Protein AF-A0A4Q5QN74-F1 (afdb_monomer)

pLDDT: mean 90.27, std 10.32, range [60.12, 97.88]

Radius of gyration: 19.97 Å; Cα contacts (8 Å, |Δi|>4): 156; chains: 1; bounding box: 52×26×48 Å

Solvent-accessible surface area (backbone atoms only — not comparable to full-atom values): 7678 Å² total; per-residue (Å²): 123,48,79,43,38,30,84,87,48,33,36,38,39,49,96,95,39,34,35,77,47,97,61,58,67,58,68,59,70,72,39,101,53,42,68,63,53,52,54,58,48,63,77,75,51,74,68,49,59,69,67,61,50,50,48,44,60,74,78,29,54,42,44,88,65,55,87,55,75,41,69,46,66,59,61,84,44,74,70,52,38,56,54,49,29,62,70,19,58,86,74,72,50,24,58,60,54,50,51,42,58,73,40,94,63,71,50,73,45,86,69,44,55,47,95,77,59,62,26,92,91,48,81,81,89,132

Foldseek 3Di:
DDWFDFPVAIWDADPNFIDGDPDDLCVQPPDPCNPVVVVVVPVVGDTDDPVVVCCRCVPTTDDSDDFDFDKDFAPPDPVRLVVVLVVCPVVVCSVVSVCQNPDPDTDMDGDDGRVQDGTVPGDDDD

Nearest PDB structures (foldseek):
  4fd5-assembly1_A  TM=2.869E-01  e=6.004E+00  Aedes aegypti

Secondary structure (DSSP, 8-state):
-EEEEETTEEEEEETTEEEEE-S-HHHHH--TTHHHHHHHHHTTSPPBPHHHHHHHHHHSB--S-SSPPEEE--S-SHHHHHHHHHHTTTTTTHHHHHHHHHSSSPP-EEEE-GGG---TTPPPP-

Mean predicted aligned error: 5.65 Å

Sequence (126 aa):
MHLYKTKKGNYLVHNNNGYRIEQEWDAIINQDNLYKYLSGITNKIDPISSERLKDVIVNHLQAPVGSQELWASGVTYLRSRDARMEESKASGASDCYQQVYEAARPELFFKSLPHRIAAHKETVNI

Structure (mmCIF, N/CA/C/O backbone):
data_AF-A0A4Q5QN74-F1
#
_entry.id   AF-A0A4Q5QN74-F1
#
loop_
_atom_site.group_PDB
_atom_site.id
_atom_site.type_symbol
_atom_site.label_atom_id
_atom_site.label_alt_id
_atom_site.label_comp_id
_atom_site.label_asym_id
_atom_site.label_entity_id
_atom_site.label_seq_id
_atom_site.pdbx_PDB_ins_code
_atom_site.Cartn_x
_atom_site.Cartn_y
_atom_site.Cartn_z
_atom_site.occupancy
_atom_site.B_iso_or_equiv
_atom_site.auth_seq_id
_atom_site.auth_comp_id
_atom_site.auth_asym_id
_atom_site.auth_atom_id
_atom_site.pdbx_PDB_model_num
ATOM 1 N N . MET A 1 1 ? -7.266 10.709 1.941 1.00 94.75 1 MET A N 1
ATOM 2 C CA . MET A 1 1 ? -7.702 9.490 2.656 1.00 94.75 1 MET A CA 1
ATOM 3 C C . MET A 1 1 ? -6.522 8.530 2.680 1.00 94.75 1 MET A C 1
ATOM 5 O O . MET A 1 1 ? -5.882 8.411 1.647 1.00 94.75 1 MET A O 1
ATOM 9 N N . HIS A 1 2 ? -6.200 7.917 3.822 1.00 96.75 2 HIS A N 1
ATOM 10 C CA . HIS A 1 2 ? -5.034 7.031 3.968 1.00 96.75 2 HIS A CA 1
ATOM 11 C C . HIS A 1 2 ? -5.445 5.724 4.643 1.00 96.75 2 HIS A C 1
ATOM 13 O O . HIS A 1 2 ? -6.024 5.766 5.725 1.00 96.75 2 HIS A O 1
ATOM 19 N N . LEU A 1 3 ? -5.157 4.586 4.014 1.00 97.44 3 LEU A N 1
ATOM 20 C CA . LEU A 1 3 ? -5.474 3.256 4.530 1.00 97.44 3 LEU A CA 1
ATOM 21 C C . LEU A 1 3 ? -4.185 2.565 4.991 1.00 97.44 3 LEU A C 1
ATOM 23 O O . LEU A 1 3 ? -3.204 2.514 4.254 1.00 97.44 3 LEU A O 1
ATOM 27 N N . TYR A 1 4 ? -4.204 2.025 6.204 1.00 97.88 4 TYR A N 1
ATOM 28 C CA . TYR A 1 4 ? -3.066 1.407 6.868 1.00 97.88 4 TYR A CA 1
ATOM 29 C C . TYR A 1 4 ? -3.387 -0.044 7.207 1.00 97.88 4 TYR A C 1
ATOM 31 O O . TYR A 1 4 ? -4.391 -0.332 7.866 1.00 97.88 4 TYR A O 1
ATOM 39 N N . LYS A 1 5 ? -2.495 -0.946 6.802 1.00 97.62 5 LYS A N 1
ATOM 40 C CA . LYS A 1 5 ? -2.475 -2.336 7.253 1.00 97.62 5 LYS A CA 1
ATOM 41 C C . LYS A 1 5 ? -1.600 -2.431 8.494 1.00 97.62 5 LYS A C 1
ATOM 43 O O . LYS A 1 5 ? -0.470 -1.943 8.485 1.00 97.62 5 LYS A O 1
ATOM 48 N N . THR A 1 6 ? -2.093 -3.051 9.559 1.00 96.88 6 THR A N 1
ATOM 49 C CA . THR A 1 6 ? -1.308 -3.243 10.785 1.00 96.88 6 THR A CA 1
ATOM 50 C C . THR A 1 6 ? -1.518 -4.640 11.357 1.00 96.88 6 THR A C 1
ATOM 52 O O . THR A 1 6 ? -2.552 -5.268 11.135 1.00 96.88 6 THR A O 1
ATOM 55 N N . LYS A 1 7 ? -0.594 -5.087 12.214 1.00 95.12 7 LYS A N 1
ATOM 56 C CA . LYS A 1 7 ? -0.729 -6.339 12.981 1.00 95.12 7 LYS A CA 1
ATOM 57 C C . LYS A 1 7 ? -1.932 -6.346 13.942 1.00 95.12 7 LYS A C 1
ATOM 59 O O . LYS A 1 7 ? -2.256 -7.392 14.495 1.00 95.12 7 LYS A O 1
ATOM 64 N N . LYS A 1 8 ? -2.571 -5.195 14.189 1.00 95.12 8 LYS A N 1
ATOM 65 C CA . LYS A 1 8 ? -3.733 -5.038 15.087 1.00 95.12 8 LYS A CA 1
ATOM 66 C C . LYS A 1 8 ? -5.046 -4.758 14.339 1.00 95.12 8 LYS A C 1
ATOM 68 O O . LYS A 1 8 ? -6.067 -4.483 14.972 1.00 95.12 8 LYS A O 1
ATOM 73 N N . GLY A 1 9 ? -5.034 -4.863 13.010 1.00 95.38 9 GLY A N 1
ATOM 74 C CA . GLY A 1 9 ? -6.183 -4.632 12.138 1.00 95.38 9 GLY A CA 1
ATOM 75 C C . GLY A 1 9 ? -5.939 -3.523 11.118 1.00 95.38 9 GLY A C 1
ATOM 76 O O . GLY A 1 9 ? -4.839 -2.972 11.017 1.00 95.38 9 GLY A O 1
ATOM 77 N N . ASN A 1 10 ? -6.984 -3.191 10.365 1.00 97.75 10 ASN A N 1
ATOM 78 C CA . ASN A 1 10 ? -6.922 -2.206 9.292 1.00 97.75 10 ASN A CA 1
ATOM 79 C C . ASN A 1 10 ? -7.484 -0.867 9.767 1.00 97.75 10 ASN A C 1
ATOM 81 O O . ASN A 1 10 ? -8.511 -0.820 10.450 1.00 97.75 10 ASN A O 1
ATOM 85 N N . TYR A 1 11 ? -6.801 0.219 9.416 1.00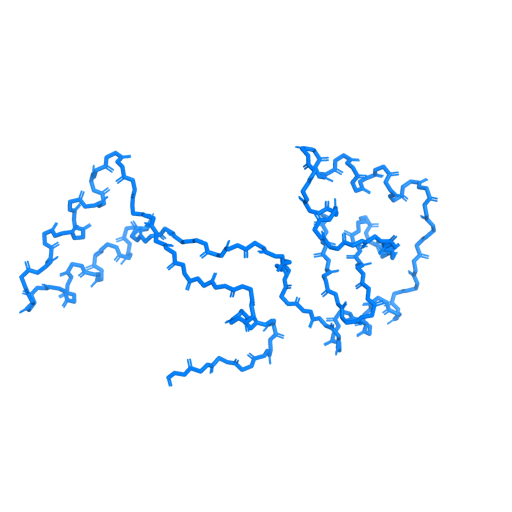 97.75 11 TYR A N 1
ATOM 86 C CA . TYR A 1 11 ? -7.135 1.559 9.889 1.00 97.75 11 TYR A CA 1
ATOM 87 C C . TYR A 1 11 ? -7.207 2.551 8.736 1.00 97.75 11 TYR A C 1
ATOM 89 O O . TYR A 1 11 ? -6.366 2.537 7.843 1.00 97.75 11 TYR A O 1
ATOM 97 N N . LEU A 1 12 ? -8.196 3.436 8.768 1.00 97.69 12 LEU A N 1
ATOM 98 C CA . LEU A 1 12 ? -8.415 4.467 7.762 1.00 97.69 12 LEU A CA 1
ATOM 99 C C . LEU A 1 12 ? -8.341 5.847 8.407 1.00 97.69 12 LEU A C 1
ATOM 101 O O . LEU A 1 12 ? -8.984 6.090 9.422 1.00 97.69 12 LEU A O 1
ATOM 105 N N . VAL A 1 13 ? -7.600 6.761 7.790 1.00 97.12 13 VAL A N 1
ATOM 106 C CA . VAL A 1 13 ? -7.576 8.182 8.145 1.00 97.12 13 VAL A CA 1
ATOM 107 C C . VAL A 1 13 ? -8.310 8.978 7.076 1.00 97.12 13 VAL A C 1
ATOM 109 O O . VAL A 1 13 ? -7.913 9.000 5.901 1.00 97.12 13 VAL A O 1
ATOM 112 N N . HIS A 1 14 ? -9.373 9.662 7.486 1.00 96.19 14 HIS A N 1
ATOM 113 C CA . HIS A 1 14 ? -10.189 10.501 6.618 1.00 96.19 14 HIS A CA 1
ATOM 114 C C . HIS A 1 14 ? -10.723 11.710 7.393 1.00 96.19 14 HIS A C 1
ATOM 116 O O . HIS A 1 14 ? -11.212 11.553 8.505 1.00 96.19 14 HIS A O 1
ATOM 122 N N . ASN A 1 15 ? -10.617 12.913 6.816 1.00 92.81 15 ASN A N 1
ATOM 123 C CA . ASN A 1 15 ? -11.093 14.168 7.419 1.00 92.81 15 ASN A CA 1
ATOM 124 C C . ASN A 1 15 ? -10.639 14.366 8.880 1.00 92.81 15 ASN A C 1
ATOM 126 O O . ASN A 1 15 ? -11.447 14.674 9.747 1.00 92.81 15 ASN A O 1
ATOM 130 N N . ASN A 1 16 ? -9.344 14.1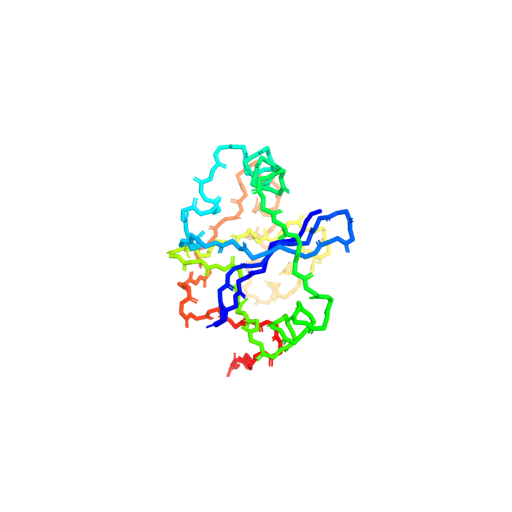54 9.146 1.00 92.00 16 ASN A N 1
ATOM 131 C CA . ASN A 1 16 ? -8.706 14.214 10.474 1.00 92.00 16 ASN A CA 1
ATOM 132 C C . ASN A 1 16 ? -9.197 13.190 11.514 1.00 92.00 16 ASN A C 1
ATOM 134 O O . ASN A 1 16 ? -8.710 13.199 12.640 1.00 92.00 16 ASN A O 1
ATOM 138 N N . ASN A 1 17 ? -10.078 12.266 11.131 1.00 96.00 17 ASN A N 1
ATOM 139 C CA . ASN A 1 17 ? -10.553 11.182 11.981 1.00 96.00 17 ASN A CA 1
ATOM 140 C C . ASN A 1 17 ? -9.903 9.848 11.599 1.00 96.00 17 ASN A C 1
ATOM 142 O O . ASN A 1 17 ? -9.615 9.587 10.426 1.00 96.00 17 ASN A O 1
ATOM 146 N N . GLY A 1 18 ? -9.684 9.000 12.604 1.00 97.12 18 GLY A N 1
ATOM 147 C CA . GLY A 1 18 ? -9.231 7.623 12.437 1.00 97.12 18 GLY A CA 1
ATOM 148 C C . GLY A 1 18 ? -10.382 6.642 12.594 1.00 97.12 18 GLY A C 1
ATOM 149 O O . GLY A 1 18 ? -11.204 6.806 13.485 1.00 97.12 18 GLY A O 1
ATOM 150 N N . TYR A 1 19 ? -10.413 5.593 11.782 1.00 97.69 19 TYR A N 1
ATOM 151 C CA . TYR A 1 19 ? -11.452 4.567 11.811 1.00 97.69 19 TYR A CA 1
ATOM 152 C C . TYR A 1 19 ? -10.821 3.179 11.782 1.00 97.69 19 TYR A C 1
ATOM 154 O O . TYR A 1 19 ? -9.852 2.957 11.055 1.00 97.69 19 TYR A O 1
ATOM 162 N N . ARG A 1 20 ? -11.374 2.233 12.546 1.00 97.00 20 ARG A N 1
ATOM 163 C CA . ARG A 1 20 ? -10.996 0.817 12.462 1.00 97.00 20 ARG A CA 1
ATOM 164 C C . ARG A 1 20 ? -11.927 0.106 11.486 1.00 97.00 20 ARG A C 1
ATOM 166 O O . ARG A 1 20 ? -13.139 0.197 11.628 1.00 97.00 20 ARG A O 1
ATOM 173 N N . ILE A 1 21 ? -11.363 -0.620 10.526 1.00 96.06 21 ILE A N 1
ATOM 174 C CA . ILE A 1 21 ? -12.120 -1.414 9.556 1.00 96.06 21 ILE A CA 1
ATOM 175 C C . ILE A 1 21 ? -11.959 -2.894 9.908 1.00 96.06 21 ILE A C 1
ATOM 177 O O . ILE A 1 21 ? -10.854 -3.434 9.864 1.00 96.06 21 ILE A O 1
ATOM 181 N N . GLU A 1 22 ? -13.066 -3.549 10.255 1.00 91.56 22 GLU A N 1
ATOM 182 C CA . GLU A 1 22 ? -13.106 -4.974 10.616 1.00 91.56 22 GLU A CA 1
ATOM 183 C C . GLU A 1 22 ? -13.382 -5.848 9.389 1.00 91.56 22 GLU A C 1
ATOM 185 O O . GLU A 1 22 ? -14.427 -6.478 9.265 1.00 91.56 22 GLU A O 1
ATOM 190 N N . GLN A 1 23 ? -12.448 -5.831 8.439 1.00 95.12 23 GLN A N 1
ATOM 191 C CA . GLN A 1 23 ? -12.489 -6.659 7.234 1.00 95.12 23 GLN A CA 1
ATOM 192 C C . GLN A 1 23 ? -11.082 -7.093 6.837 1.00 95.12 23 GLN A C 1
ATOM 194 O O . GLN A 1 23 ? -10.107 -6.400 7.142 1.00 95.12 23 GLN A O 1
ATOM 199 N N . GLU A 1 24 ? -10.988 -8.212 6.122 1.00 96.44 24 GLU A N 1
ATOM 200 C CA . GLU A 1 24 ? -9.728 -8.706 5.567 1.00 96.44 24 GLU A CA 1
ATOM 201 C C . GLU A 1 24 ? -9.129 -7.725 4.555 1.00 96.44 24 GLU A C 1
ATOM 203 O O . GLU A 1 24 ? -9.846 -7.098 3.773 1.00 96.44 24 GLU A O 1
ATOM 208 N N . TRP A 1 25 ? -7.798 -7.599 4.552 1.00 97.44 25 TRP A N 1
ATOM 209 C CA . TRP A 1 25 ? -7.101 -6.578 3.757 1.00 97.44 25 TRP A CA 1
ATOM 210 C C . TRP A 1 25 ? -7.433 -6.664 2.265 1.00 97.44 25 TRP A C 1
ATOM 212 O O . TRP A 1 25 ? -7.790 -5.657 1.657 1.00 97.44 25 TRP A O 1
ATOM 222 N N . ASP A 1 26 ? -7.375 -7.869 1.695 1.00 96.88 26 ASP A N 1
ATOM 223 C CA . ASP A 1 26 ? -7.639 -8.086 0.270 1.00 96.88 26 ASP A CA 1
ATOM 224 C C . ASP A 1 26 ? -9.091 -7.799 -0.108 1.00 96.88 26 ASP A C 1
ATOM 226 O O . ASP A 1 26 ? -9.346 -7.316 -1.208 1.00 96.88 26 ASP A O 1
ATOM 230 N N . ALA A 1 27 ? -10.041 -8.027 0.800 1.00 96.62 27 ALA A N 1
ATOM 231 C CA . ALA A 1 27 ? -11.432 -7.658 0.565 1.00 96.62 27 ALA A CA 1
ATOM 232 C C . ALA A 1 27 ? -11.597 -6.13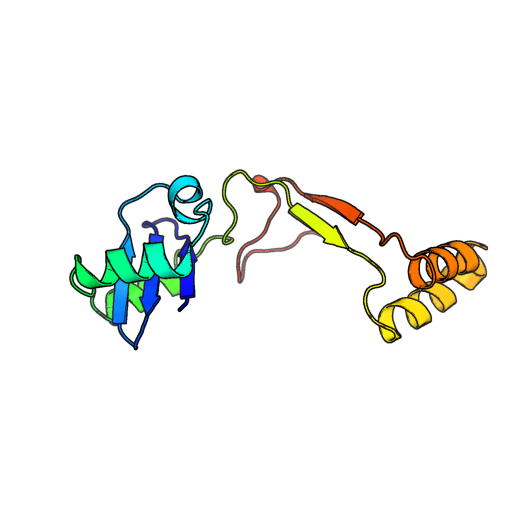2 0.511 1.00 96.62 27 ALA A C 1
ATOM 234 O O . ALA A 1 27 ? -12.375 -5.628 -0.294 1.00 96.62 27 ALA A O 1
ATOM 235 N N . ILE A 1 28 ? -10.842 -5.388 1.327 1.00 96.88 28 ILE A N 1
ATOM 236 C CA . ILE A 1 28 ? -10.906 -3.924 1.347 1.00 96.88 28 ILE A CA 1
ATOM 237 C C . ILE A 1 28 ? -10.327 -3.332 0.064 1.00 96.88 28 ILE A C 1
ATOM 239 O O . ILE A 1 28 ? -10.962 -2.463 -0.520 1.00 96.88 28 ILE A O 1
ATOM 243 N N . ILE A 1 29 ? -9.126 -3.743 -0.355 1.00 96.19 29 ILE A N 1
ATOM 244 C CA . ILE A 1 29 ? -8.406 -3.052 -1.440 1.00 96.19 29 ILE A CA 1
ATOM 245 C C . ILE A 1 29 ? -8.882 -3.440 -2.845 1.00 96.19 29 ILE A C 1
ATOM 247 O O . ILE A 1 29 ? -8.717 -2.649 -3.771 1.00 96.19 29 ILE A O 1
ATOM 251 N N . ASN A 1 30 ? -9.509 -4.608 -3.008 1.00 95.94 30 ASN A N 1
ATOM 252 C CA . ASN A 1 30 ? -10.025 -5.080 -4.295 1.00 95.94 30 ASN A CA 1
ATOM 253 C C . ASN A 1 30 ? -11.478 -4.634 -4.513 1.00 95.94 30 ASN A C 1
ATOM 255 O O . ASN A 1 30 ? -12.390 -5.451 -4.617 1.00 95.94 30 ASN A O 1
ATOM 259 N N . GLN A 1 31 ? -11.691 -3.319 -4.543 1.00 96.81 31 GLN A N 1
ATOM 260 C CA . GLN A 1 31 ? -12.998 -2.697 -4.765 1.00 96.81 31 GLN A CA 1
ATOM 261 C C . GLN A 1 31 ? -12.934 -1.786 -5.994 1.00 96.81 31 GLN A C 1
ATOM 263 O O . GLN A 1 31 ? -12.088 -0.892 -6.041 1.00 96.81 31 GLN A O 1
ATOM 268 N N . ASP A 1 32 ? -13.869 -1.942 -6.938 1.00 95.06 32 ASP A N 1
ATOM 269 C CA . ASP A 1 32 ? -13.910 -1.164 -8.195 1.00 95.06 32 ASP A CA 1
ATOM 270 C C . ASP A 1 32 ? -13.896 0.354 -7.963 1.00 95.06 32 ASP A C 1
ATOM 272 O O . ASP A 1 32 ? -13.295 1.119 -8.714 1.00 95.06 32 ASP A O 1
ATOM 276 N N . ASN A 1 33 ? -14.553 0.806 -6.891 1.00 96.88 33 ASN A N 1
ATOM 277 C CA . ASN A 1 33 ? -14.517 2.194 -6.447 1.00 96.88 33 ASN A CA 1
ATOM 278 C C . ASN A 1 33 ? -14.133 2.268 -4.969 1.00 96.88 33 ASN A C 1
ATOM 280 O O . ASN A 1 33 ? -14.949 2.602 -4.103 1.00 96.88 33 ASN A O 1
ATOM 284 N N . LEU A 1 34 ? -12.868 1.941 -4.697 1.00 96.50 34 LEU A N 1
ATOM 285 C CA . LEU A 1 34 ? -12.297 1.901 -3.353 1.00 96.50 34 LEU A CA 1
ATOM 286 C C . LEU A 1 34 ? -12.582 3.175 -2.542 1.00 96.50 34 LEU A C 1
ATOM 288 O O . LEU A 1 34 ? -12.963 3.096 -1.376 1.00 96.50 34 LEU A O 1
ATOM 292 N N . TYR A 1 35 ? -12.465 4.354 -3.157 1.00 96.69 35 TYR A N 1
ATOM 293 C CA . TYR A 1 35 ? -12.729 5.622 -2.473 1.00 96.69 35 TYR A CA 1
ATOM 294 C C . TYR A 1 35 ? -14.184 5.741 -1.999 1.00 96.69 35 TYR A C 1
ATOM 296 O O . TYR A 1 35 ? -14.432 6.049 -0.828 1.00 96.69 35 TYR A O 1
ATOM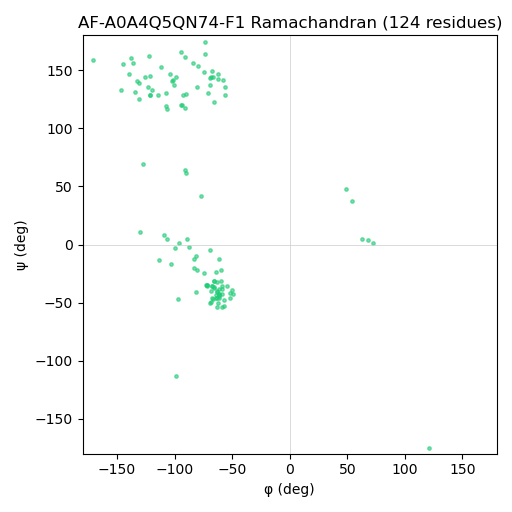 304 N N . LYS A 1 36 ? -15.160 5.480 -2.882 1.00 97.31 36 LYS A N 1
ATOM 305 C CA . LYS A 1 36 ? -16.588 5.514 -2.525 1.00 97.31 36 LYS A CA 1
ATOM 306 C C . LYS A 1 36 ? -16.916 4.456 -1.474 1.00 97.31 36 LYS A C 1
ATOM 308 O O . LYS A 1 36 ? -17.659 4.743 -0.538 1.00 97.31 36 LYS A O 1
ATOM 313 N N . TYR A 1 37 ? -16.347 3.262 -1.615 1.00 97.31 37 TYR A N 1
ATOM 314 C CA . TYR A 1 37 ? -16.521 2.160 -0.677 1.00 97.31 37 TYR A CA 1
ATOM 315 C C . TYR A 1 37 ? -16.055 2.536 0.740 1.00 97.31 37 TYR A C 1
ATOM 317 O O . TYR A 1 37 ? -16.844 2.485 1.685 1.00 97.31 37 TYR A O 1
ATOM 325 N N . LEU A 1 38 ? -14.815 3.018 0.879 1.00 97.19 38 LEU A N 1
ATOM 326 C CA . LEU A 1 38 ? -14.248 3.453 2.159 1.00 97.19 38 LEU A CA 1
ATOM 327 C C . LEU A 1 38 ? -15.002 4.652 2.751 1.00 97.19 38 LEU A C 1
ATOM 329 O O . LEU A 1 38 ? -15.276 4.667 3.949 1.00 97.19 38 LEU A O 1
ATOM 333 N N . SER A 1 39 ? -15.404 5.619 1.920 1.00 96.50 39 SER A N 1
ATOM 334 C CA . SER A 1 39 ? -16.223 6.759 2.368 1.00 96.50 39 SER A CA 1
ATOM 335 C C . SER A 1 39 ? -17.582 6.307 2.916 1.00 96.50 39 SER A C 1
ATOM 337 O O . SER A 1 39 ? -18.077 6.840 3.908 1.00 96.50 39 SER A O 1
ATOM 339 N N . GLY A 1 40 ? -18.189 5.289 2.297 1.00 95.69 40 GLY A N 1
ATOM 340 C CA . GLY A 1 40 ? -19.431 4.685 2.773 1.00 95.69 40 GLY A CA 1
ATOM 341 C C . GLY A 1 40 ? -19.278 3.965 4.114 1.00 95.69 40 GLY A C 1
ATOM 342 O O . GLY A 1 40 ? -20.221 3.963 4.903 1.00 95.69 40 GLY A O 1
ATOM 343 N N . ILE A 1 41 ? -18.102 3.390 4.391 1.00 94.69 41 ILE A N 1
ATOM 344 C CA . ILE A 1 41 ? -17.781 2.803 5.697 1.00 94.69 41 ILE A CA 1
ATOM 345 C C . ILE A 1 41 ? -17.671 3.902 6.754 1.00 94.69 41 ILE A C 1
ATOM 347 O O . ILE A 1 41 ? -18.337 3.793 7.777 1.00 94.69 41 ILE A O 1
ATOM 351 N N . THR A 1 42 ? -16.914 4.981 6.508 1.00 94.06 42 THR A N 1
ATOM 352 C CA . THR A 1 42 ? -16.698 6.050 7.510 1.00 94.06 42 THR A CA 1
ATOM 353 C C . THR A 1 42 ? -17.977 6.743 7.973 1.00 94.06 42 THR A C 1
ATOM 355 O O . THR A 1 42 ? -17.995 7.317 9.053 1.00 94.06 42 THR A O 1
ATOM 358 N N . ASN A 1 43 ? -19.051 6.678 7.183 1.00 92.88 43 ASN A N 1
ATOM 359 C CA . ASN A 1 43 ? -20.357 7.234 7.549 1.00 92.88 43 ASN A CA 1
ATOM 360 C C . ASN A 1 43 ? -21.178 6.319 8.476 1.00 92.88 43 ASN A C 1
ATOM 362 O O . ASN A 1 43 ? -22.236 6.725 8.945 1.00 92.88 43 ASN A O 1
ATOM 366 N N . LYS A 1 44 ? -20.740 5.072 8.682 1.00 93.81 44 LYS A N 1
ATOM 367 C CA . LYS A 1 44 ? -21.461 4.034 9.439 1.00 93.81 44 LYS A CA 1
ATOM 368 C C . LYS A 1 44 ? -20.769 3.631 10.736 1.00 93.81 44 LYS A C 1
ATOM 370 O O . LYS A 1 44 ? -21.366 2.901 11.520 1.00 93.81 44 LYS A O 1
ATOM 375 N N . ILE A 1 45 ? -19.513 4.029 10.922 1.00 95.19 45 ILE A N 1
ATOM 376 C CA . ILE A 1 45 ? -18.699 3.639 12.072 1.00 95.19 45 ILE A CA 1
ATOM 377 C C . ILE A 1 45 ? -18.153 4.874 12.775 1.00 95.19 45 ILE A C 1
ATOM 379 O O . ILE A 1 45 ? -17.781 5.856 12.131 1.00 95.19 45 ILE A O 1
ATOM 383 N N . ASP A 1 46 ? -18.072 4.791 14.096 1.00 95.50 46 ASP A N 1
ATOM 384 C CA . ASP A 1 46 ? -17.535 5.870 14.910 1.00 95.50 46 ASP A CA 1
ATOM 385 C C . ASP A 1 46 ? -16.005 5.957 14.794 1.00 95.50 46 ASP A C 1
ATOM 387 O O . ASP A 1 46 ? -15.319 4.939 14.612 1.00 95.50 46 ASP A O 1
ATOM 391 N N . PRO A 1 47 ? -15.441 7.172 14.900 1.00 97.00 47 PRO A N 1
ATOM 392 C CA . PRO A 1 47 ? -14.003 7.350 14.920 1.00 97.00 47 PRO A CA 1
ATOM 393 C C . PRO A 1 47 ? -13.383 6.769 16.196 1.00 97.00 47 PRO A C 1
ATOM 395 O O . PRO A 1 47 ? -13.973 6.772 17.276 1.00 97.00 47 PRO A O 1
ATOM 398 N N . ILE A 1 48 ? -12.145 6.299 16.076 1.00 96.50 48 ILE A N 1
ATOM 399 C CA . ILE A 1 48 ? -11.317 5.879 17.207 1.00 96.50 48 ILE A CA 1
ATOM 400 C C . ILE A 1 48 ? -10.475 7.045 17.728 1.00 96.50 48 ILE A C 1
ATOM 402 O O . ILE A 1 48 ? -10.229 8.018 17.015 1.00 96.50 48 ILE A O 1
ATOM 406 N N . SER A 1 49 ? -9.977 6.919 18.961 1.00 96.62 49 SER A N 1
ATOM 407 C CA . SER A 1 49 ? -9.118 7.948 19.547 1.00 96.62 49 SER A CA 1
ATOM 408 C C . SER A 1 49 ? -7.812 8.135 18.765 1.00 96.62 49 SER A C 1
ATOM 410 O O . SER A 1 49 ? -7.234 7.181 18.224 1.00 96.62 49 SER A O 1
ATOM 412 N N . SER A 1 50 ? -7.324 9.375 18.739 1.00 94.88 50 SER A N 1
ATOM 413 C CA . SER A 1 50 ? -6.057 9.757 18.108 1.00 94.88 50 SER A CA 1
ATOM 414 C C . SER A 1 50 ? -4.863 9.006 18.689 1.00 94.88 50 SER A C 1
ATOM 416 O O . SER A 1 50 ? -3.945 8.639 17.956 1.00 94.88 50 SER A O 1
ATOM 418 N N . GLU A 1 51 ? -4.880 8.734 19.993 1.00 95.31 51 GLU A N 1
ATOM 419 C CA . GLU A 1 51 ? -3.803 8.049 20.711 1.00 95.31 51 GLU A CA 1
ATOM 420 C C . GLU A 1 51 ? -3.709 6.600 20.244 1.00 95.31 51 GLU A C 1
ATOM 422 O O . GLU A 1 51 ? -2.624 6.124 19.909 1.00 95.31 51 GLU A O 1
ATOM 427 N N . ARG A 1 52 ? -4.859 5.920 20.141 1.00 94.19 52 ARG A N 1
ATOM 428 C CA . ARG A 1 52 ? -4.924 4.541 19.655 1.00 94.19 52 ARG A CA 1
ATOM 429 C C . ARG A 1 52 ? -4.487 4.451 18.200 1.00 94.19 52 ARG A C 1
ATOM 431 O O . ARG A 1 52 ? -3.742 3.544 17.849 1.00 94.19 52 ARG A O 1
ATOM 438 N N . LEU A 1 53 ? -4.942 5.381 17.361 1.00 95.81 53 LEU A N 1
ATOM 439 C CA . LEU A 1 53 ? -4.567 5.435 15.950 1.00 95.81 53 LEU A CA 1
ATOM 440 C C . LEU A 1 53 ? -3.056 5.642 15.774 1.00 95.81 53 LEU A C 1
ATOM 442 O O . LEU A 1 53 ? -2.422 4.971 14.960 1.00 95.81 53 LEU A O 1
ATOM 446 N N . LYS A 1 54 ? -2.472 6.552 16.558 1.00 96.06 54 LYS A N 1
ATOM 447 C CA . LYS A 1 54 ? -1.034 6.819 16.537 1.00 96.06 54 LYS A CA 1
ATOM 448 C C . LYS A 1 54 ? -0.234 5.592 16.966 1.00 96.06 54 LYS A C 1
ATOM 450 O O . LYS A 1 54 ? 0.725 5.248 16.284 1.00 96.06 54 LYS A O 1
ATOM 455 N N . ASP A 1 55 ? -0.633 4.925 18.047 1.00 96.19 55 ASP A N 1
ATOM 456 C CA . ASP A 1 55 ? 0.035 3.714 18.529 1.00 96.19 55 ASP A CA 1
ATOM 457 C C . ASP A 1 55 ? 0.083 2.618 17.452 1.00 96.19 55 ASP A C 1
ATOM 459 O O . ASP A 1 55 ? 1.164 2.153 17.083 1.00 96.19 55 ASP A O 1
ATOM 463 N N . VAL A 1 56 ? -1.065 2.268 16.860 1.00 95.69 56 VAL A N 1
ATOM 464 C CA . VAL A 1 56 ? -1.123 1.179 15.870 1.00 95.69 56 VAL A CA 1
ATOM 465 C C . VAL A 1 56 ? -0.356 1.501 14.585 1.00 95.69 56 VAL A C 1
ATOM 467 O O . VAL A 1 56 ? 0.305 0.617 14.038 1.00 95.69 56 VAL A O 1
ATOM 470 N N . ILE A 1 57 ? -0.387 2.753 14.115 1.00 94.94 57 ILE A N 1
ATOM 471 C CA . ILE A 1 57 ? 0.351 3.169 12.912 1.00 94.94 57 ILE A CA 1
ATOM 472 C C . ILE A 1 57 ? 1.859 3.230 13.177 1.00 94.94 57 ILE A C 1
ATOM 474 O O . ILE A 1 57 ? 2.642 2.922 12.286 1.00 94.94 57 ILE A O 1
ATOM 478 N N . VAL A 1 58 ? 2.300 3.621 14.374 1.00 94.94 58 VAL A N 1
ATOM 479 C CA . VAL A 1 58 ? 3.736 3.751 14.668 1.00 94.94 58 VAL A CA 1
ATOM 480 C C . VAL A 1 58 ? 4.372 2.402 14.999 1.00 94.94 58 VAL A C 1
ATOM 482 O O . VAL A 1 58 ? 5.480 2.131 14.539 1.00 94.94 58 VAL A O 1
ATOM 485 N N . ASN A 1 59 ? 3.682 1.558 15.770 1.00 95.88 59 ASN A N 1
ATOM 486 C CA . ASN A 1 59 ? 4.273 0.359 16.376 1.00 95.88 59 ASN A CA 1
ATOM 487 C C . ASN A 1 59 ? 3.895 -0.951 15.672 1.00 95.88 59 ASN A C 1
ATOM 489 O O . ASN A 1 59 ? 4.533 -1.984 15.895 1.00 95.88 59 ASN A O 1
ATOM 493 N N . HIS A 1 60 ? 2.845 -0.954 14.847 1.00 96.56 60 HIS A N 1
ATOM 494 C CA . HIS A 1 60 ? 2.277 -2.189 14.296 1.00 96.56 60 HIS A CA 1
ATOM 495 C C . HIS A 1 60 ? 2.076 -2.169 12.781 1.00 96.56 60 HIS A C 1
ATOM 497 O O . HIS A 1 60 ? 1.441 -3.082 12.250 1.00 96.56 60 HIS A O 1
ATOM 503 N N . LEU A 1 61 ? 2.618 -1.166 12.092 1.00 97.12 61 LEU A N 1
ATOM 504 C CA . LEU A 1 61 ? 2.497 -1.008 10.647 1.00 97.12 61 LEU A CA 1
ATOM 505 C C . LEU A 1 61 ? 3.029 -2.224 9.884 1.00 97.12 61 LEU A C 1
ATOM 507 O O . LEU A 1 61 ? 4.044 -2.814 10.246 1.00 97.12 61 LEU A O 1
ATOM 511 N N . GLN A 1 62 ? 2.335 -2.576 8.810 1.00 97.06 62 GLN A N 1
ATOM 512 C CA . GLN A 1 62 ? 2.759 -3.576 7.838 1.00 97.06 62 GLN A CA 1
ATOM 513 C C . GLN A 1 62 ? 2.825 -2.940 6.450 1.00 97.06 62 GLN A C 1
ATOM 515 O O . GLN A 1 62 ? 2.230 -1.887 6.206 1.00 97.06 62 GLN A O 1
ATOM 520 N N . ALA A 1 63 ? 3.529 -3.589 5.521 1.00 96.38 63 ALA A N 1
ATOM 521 C CA . ALA A 1 63 ? 3.476 -3.204 4.119 1.00 96.38 63 ALA A CA 1
ATOM 522 C C . ALA A 1 63 ? 2.010 -3.240 3.639 1.00 96.38 63 ALA A C 1
ATOM 524 O O . ALA A 1 63 ? 1.301 -4.201 3.954 1.00 96.38 63 ALA A O 1
ATOM 525 N N . PRO A 1 64 ? 1.530 -2.236 2.882 1.00 95.69 64 PRO A N 1
ATOM 526 C CA . PRO A 1 64 ? 0.138 -2.152 2.433 1.00 95.69 64 PRO A CA 1
ATOM 527 C C . PRO A 1 64 ? -0.151 -3.097 1.249 1.00 95.69 64 PRO A C 1
ATOM 529 O O . PRO A 1 64 ? -0.830 -2.729 0.297 1.00 95.69 64 PRO A O 1
ATOM 532 N N . VAL A 1 65 ? 0.379 -4.319 1.302 1.00 95.25 65 VAL A N 1
ATOM 533 C CA . VAL A 1 65 ? 0.222 -5.379 0.302 1.00 95.25 65 VAL A CA 1
ATOM 534 C C . VAL A 1 65 ? -0.359 -6.606 1.001 1.00 95.25 65 VAL A C 1
ATOM 536 O O . VAL A 1 65 ? 0.033 -6.944 2.125 1.00 95.25 65 VAL A O 1
ATOM 539 N N . GLY A 1 66 ? -1.351 -7.237 0.382 1.00 94.94 66 GLY A N 1
ATOM 540 C CA . GLY A 1 66 ? -1.956 -8.480 0.852 1.00 94.94 66 GLY A CA 1
ATOM 541 C C . GLY A 1 66 ? -1.389 -9.682 0.121 1.00 94.94 66 GLY A C 1
ATOM 542 O O . GLY A 1 66 ? -0.217 -9.994 0.300 1.00 94.94 66 GLY A O 1
ATOM 543 N N . SER A 1 67 ? -2.209 -10.358 -0.679 1.00 95.81 67 SER A N 1
ATOM 544 C CA . SER A 1 67 ? -1.785 -11.514 -1.483 1.00 95.81 67 SER A CA 1
ATOM 545 C C . SER A 1 67 ? -1.224 -11.158 -2.868 1.00 95.81 67 SER A C 1
ATOM 547 O O . SER A 1 67 ? -0.792 -12.053 -3.591 1.00 95.81 67 SER A O 1
ATOM 549 N N . GLN A 1 68 ? -1.199 -9.873 -3.242 1.00 94.88 68 GLN A N 1
ATOM 550 C CA . GLN A 1 68 ? -0.831 -9.437 -4.595 1.00 94.88 68 GLN A CA 1
ATOM 551 C C . GLN A 1 68 ? 0.651 -9.655 -4.922 1.00 94.88 68 GLN A C 1
ATOM 553 O O . GLN A 1 68 ? 1.536 -9.380 -4.114 1.00 94.88 68 GLN A O 1
ATOM 558 N N . GLU A 1 69 ? 0.938 -10.020 -6.167 1.00 96.50 69 GLU A N 1
ATOM 559 C CA . GLU A 1 69 ? 2.283 -9.889 -6.723 1.00 96.50 69 GLU A CA 1
ATOM 560 C C . GLU A 1 69 ? 2.683 -8.415 -6.861 1.00 96.50 69 GLU A C 1
ATOM 562 O O . GLU A 1 69 ? 1.869 -7.564 -7.227 1.00 96.50 69 GLU A O 1
ATOM 567 N N . LEU A 1 70 ? 3.961 -8.114 -6.626 1.00 96.94 70 LEU A N 1
ATOM 568 C CA . LEU A 1 70 ? 4.528 -6.807 -6.926 1.00 96.94 70 LEU A CA 1
ATOM 569 C C . LEU A 1 70 ? 5.173 -6.841 -8.310 1.00 96.94 70 LEU A C 1
ATOM 571 O O . LEU A 1 70 ? 6.136 -7.575 -8.535 1.00 96.94 70 LEU A O 1
ATOM 575 N N . TRP A 1 71 ? 4.683 -5.988 -9.200 1.00 97.44 71 TRP A N 1
ATOM 576 C CA . TRP A 1 71 ? 5.260 -5.716 -10.513 1.00 97.44 71 TRP A CA 1
ATOM 577 C C . TRP A 1 71 ? 5.817 -4.293 -10.549 1.00 97.44 71 TRP A C 1
ATOM 579 O O . TRP A 1 71 ? 5.356 -3.417 -9.816 1.00 97.44 71 TRP A O 1
ATOM 589 N N . ALA A 1 72 ? 6.825 -4.061 -11.383 1.00 95.44 72 ALA A N 1
ATOM 590 C CA . ALA A 1 72 ? 7.456 -2.756 -11.533 1.00 95.44 72 ALA A CA 1
ATOM 591 C C . ALA A 1 72 ? 7.700 -2.422 -13.007 1.00 95.44 72 ALA A C 1
ATOM 593 O O . ALA A 1 72 ? 7.807 -3.314 -13.847 1.00 95.44 72 ALA A O 1
ATOM 594 N N . SER A 1 73 ? 7.804 -1.124 -13.297 1.00 92.62 73 SER A N 1
ATOM 595 C CA . SER A 1 73 ? 8.206 -0.603 -14.601 1.00 92.62 73 SER A CA 1
ATOM 596 C C . SER A 1 73 ? 9.537 0.122 -14.467 1.00 92.62 73 SER A C 1
ATOM 598 O O . SER A 1 73 ? 9.709 0.951 -13.568 1.00 92.62 73 SER A O 1
ATOM 600 N N . GLY A 1 74 ? 10.492 -0.236 -15.319 1.00 87.06 74 GLY A N 1
ATOM 601 C CA . GLY A 1 74 ? 11.808 0.385 -15.358 1.00 87.06 74 GLY A CA 1
ATOM 602 C C . GLY A 1 74 ? 11.887 1.511 -16.384 1.00 87.06 74 GLY A C 1
ATOM 603 O O . GLY A 1 74 ? 11.012 1.680 -17.229 1.00 87.06 74 GLY A O 1
ATOM 604 N N . VAL A 1 75 ? 12.947 2.316 -16.264 1.00 78.06 75 VAL A N 1
ATOM 605 C CA . V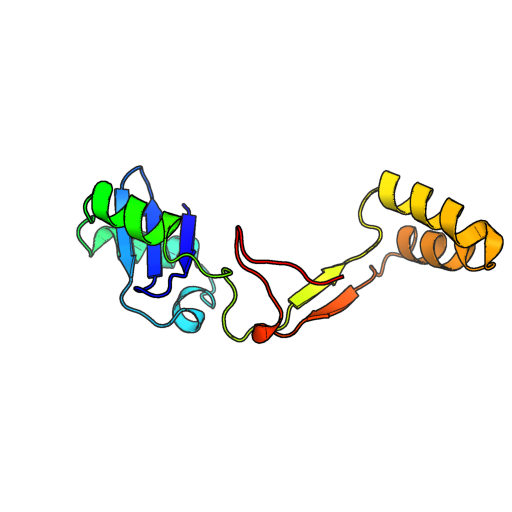AL 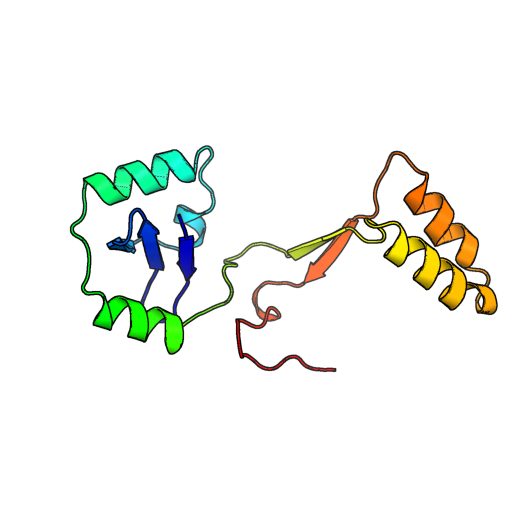A 1 75 ? 13.301 3.389 -17.212 1.00 78.06 75 VAL A CA 1
ATOM 606 C C . VAL A 1 75 ? 12.159 4.388 -17.476 1.00 78.06 75 VAL A C 1
ATOM 608 O O . VAL A 1 75 ? 11.985 4.895 -18.574 1.00 78.06 75 VAL A O 1
ATOM 611 N N . THR A 1 76 ? 11.374 4.729 -16.456 1.00 84.12 76 THR A N 1
ATOM 612 C CA . THR A 1 76 ? 10.203 5.614 -16.610 1.00 84.12 76 THR A CA 1
ATOM 613 C C . THR A 1 76 ? 10.539 7.112 -16.588 1.00 84.12 76 THR A C 1
ATOM 615 O O . THR A 1 76 ? 9.713 7.940 -16.964 1.00 84.12 76 THR A O 1
ATOM 618 N N . TYR A 1 77 ? 11.759 7.482 -16.184 1.00 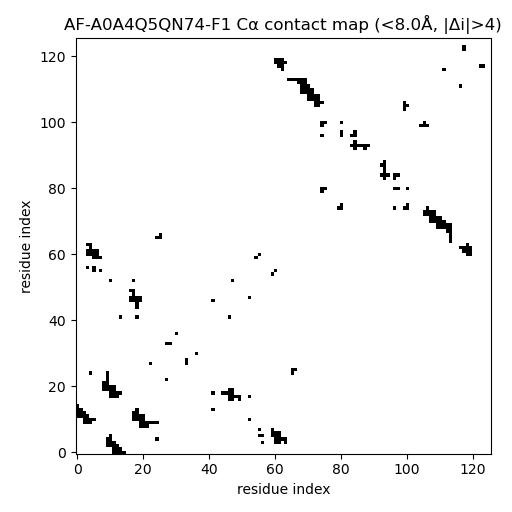83.50 77 TYR A N 1
ATOM 619 C CA . TYR A 1 77 ? 12.229 8.871 -16.090 1.00 83.50 77 TYR A CA 1
ATOM 620 C C . TYR A 1 77 ? 13.469 9.110 -16.956 1.00 83.50 77 TYR A C 1
ATOM 622 O O . TYR A 1 77 ? 14.364 8.267 -17.001 1.00 83.50 77 TYR A O 1
ATOM 630 N N . LEU A 1 78 ? 13.584 10.314 -17.533 1.00 79.62 78 LEU A N 1
ATOM 631 C CA . LEU A 1 78 ? 14.727 10.733 -18.365 1.00 79.62 78 LEU A CA 1
ATOM 632 C C . LEU A 1 78 ? 16.083 10.497 -17.679 1.00 79.62 78 LEU A C 1
ATOM 634 O O . LEU A 1 78 ? 16.979 9.889 -18.252 1.00 79.62 78 LEU A O 1
ATOM 638 N N . ARG A 1 79 ? 16.206 10.883 -16.403 1.00 78.56 79 ARG A N 1
ATOM 639 C CA . ARG A 1 79 ? 17.433 10.659 -15.617 1.00 78.56 79 ARG A CA 1
ATOM 640 C C . ARG A 1 79 ? 17.763 9.179 -15.408 1.00 78.56 79 ARG A C 1
ATOM 642 O O . ARG A 1 79 ? 18.934 8.827 -15.341 1.00 78.56 79 ARG A O 1
ATOM 649 N N . SER A 1 80 ? 16.747 8.319 -15.306 1.00 75.12 80 SER A N 1
ATOM 650 C CA . SER A 1 80 ? 16.952 6.872 -15.186 1.00 75.12 80 SER A CA 1
ATOM 651 C C . SER A 1 80 ? 17.438 6.265 -16.498 1.00 75.12 80 SER A C 1
ATOM 653 O O . SER A 1 80 ? 18.222 5.323 -16.453 1.00 75.12 80 SER A O 1
ATOM 655 N N . ARG A 1 81 ? 16.984 6.784 -17.645 1.00 75.38 81 ARG A N 1
ATOM 656 C CA . ARG A 1 81 ? 17.484 6.385 -18.964 1.00 75.38 81 ARG A CA 1
ATOM 657 C C . ARG A 1 81 ? 18.960 6.736 -19.102 1.00 75.38 81 ARG A C 1
ATOM 659 O O . ARG A 1 81 ? 19.761 5.855 -19.387 1.00 75.38 81 ARG A O 1
ATOM 666 N N . ASP A 1 82 ? 19.313 7.996 -18.855 1.00 76.50 82 ASP A N 1
ATOM 667 C CA . ASP A 1 82 ? 20.674 8.494 -19.085 1.00 76.50 82 ASP A CA 1
ATOM 668 C C . ASP A 1 82 ? 21.707 7.760 -18.219 1.00 76.50 82 ASP A C 1
ATOM 670 O O . ASP A 1 82 ? 22.719 7.292 -18.740 1.00 76.50 82 ASP A O 1
ATOM 674 N N . ALA A 1 83 ? 21.403 7.554 -16.931 1.00 76.25 83 ALA A N 1
ATOM 675 C CA . ALA A 1 83 ? 22.260 6.784 -16.030 1.00 76.25 83 ALA A CA 1
ATOM 676 C C . ALA A 1 83 ? 22.436 5.325 -16.491 1.00 76.25 83 ALA A C 1
ATOM 678 O O . ALA A 1 83 ? 23.549 4.805 -16.493 1.00 76.25 83 ALA A O 1
ATOM 679 N N . ARG A 1 84 ? 21.359 4.664 -16.942 1.00 72.75 84 ARG A N 1
ATOM 680 C CA . ARG A 1 84 ? 21.416 3.259 -17.382 1.00 72.75 84 ARG A CA 1
ATOM 681 C C . ARG A 1 84 ? 22.118 3.073 -18.718 1.00 72.75 84 ARG A C 1
ATOM 683 O O . ARG A 1 84 ? 22.820 2.077 -18.886 1.00 72.75 84 ARG A O 1
ATOM 690 N N . MET A 1 85 ? 21.974 4.023 -19.641 1.00 70.12 85 MET A N 1
ATOM 691 C CA . MET A 1 85 ? 22.758 4.039 -20.877 1.00 70.12 85 MET A CA 1
ATOM 692 C C . MET A 1 85 ? 24.247 4.158 -20.556 1.00 70.12 85 MET A C 1
ATOM 694 O O . MET A 1 85 ? 25.040 3.387 -21.085 1.00 70.12 85 MET A O 1
ATOM 698 N N . GLU A 1 86 ? 24.627 5.064 -19.649 1.00 74.38 86 GLU A N 1
ATOM 699 C CA . GLU A 1 86 ? 26.021 5.267 -19.253 1.00 74.38 86 GLU A CA 1
ATOM 700 C C . GLU A 1 86 ? 26.639 4.050 -18.553 1.00 74.38 86 GLU A C 1
ATOM 702 O O . GLU A 1 86 ? 27.713 3.604 -18.959 1.00 74.38 86 GLU A O 1
ATOM 707 N N . GLU A 1 87 ? 25.931 3.453 -17.590 1.00 66.38 87 GLU A N 1
ATOM 708 C CA . GLU A 1 87 ? 26.341 2.214 -16.908 1.00 66.38 87 GLU A CA 1
ATOM 709 C C . GLU A 1 87 ? 26.509 1.035 -17.889 1.00 66.38 87 GLU A C 1
ATOM 711 O O . GLU A 1 87 ? 27.365 0.170 -17.698 1.00 66.38 87 GLU A O 1
ATOM 716 N N . SER A 1 88 ? 25.729 1.017 -18.973 1.00 65.62 88 SER A N 1
ATOM 717 C CA . SER A 1 88 ? 25.687 -0.089 -19.941 1.00 65.62 88 SER A CA 1
ATOM 718 C C . SER A 1 88 ? 26.582 0.113 -21.167 1.00 65.62 88 SER A C 1
ATOM 720 O O . SER A 1 88 ? 26.634 -0.761 -22.038 1.00 65.62 88 SER A O 1
ATOM 722 N N . LYS A 1 89 ? 27.322 1.231 -21.250 1.00 66.06 89 LYS A N 1
ATOM 723 C CA . LYS A 1 89 ? 28.305 1.470 -22.326 1.00 66.06 89 LYS A CA 1
ATOM 724 C C . LYS A 1 89 ? 29.381 0.382 -22.354 1.00 66.06 89 LYS A C 1
ATOM 726 O O . LYS A 1 89 ? 29.782 -0.050 -23.428 1.00 66.06 89 LYS A O 1
ATOM 731 N N . ALA A 1 90 ? 29.815 -0.087 -21.182 1.00 62.56 90 ALA A N 1
ATOM 732 C CA . ALA A 1 90 ? 30.876 -1.087 -21.057 1.00 62.56 90 ALA A CA 1
ATOM 733 C C . ALA A 1 90 ? 30.434 -2.513 -21.440 1.00 62.56 90 ALA A C 1
ATOM 735 O O . ALA A 1 90 ? 31.271 -3.328 -21.816 1.00 62.56 90 ALA A O 1
ATOM 736 N N . SER A 1 91 ? 29.135 -2.820 -21.355 1.00 62.94 91 SER A N 1
ATOM 737 C CA . SER A 1 91 ? 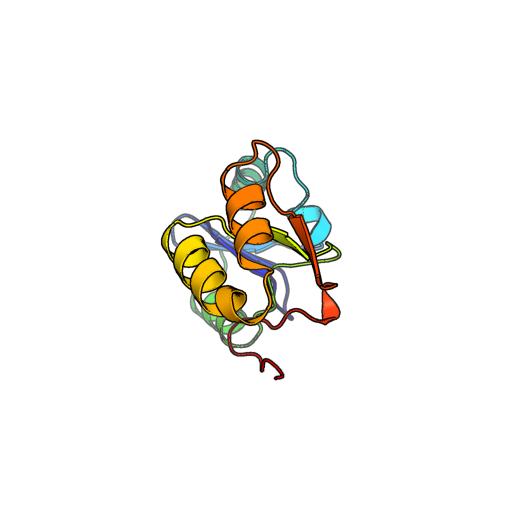28.579 -4.153 -21.631 1.00 62.94 91 SER A CA 1
ATOM 738 C C . SER A 1 91 ? 27.959 -4.290 -23.026 1.00 62.94 91 SER A C 1
ATOM 740 O O . SER A 1 91 ? 27.488 -5.369 -23.375 1.00 62.94 91 SER A O 1
ATOM 742 N N . GLY A 1 92 ? 27.916 -3.210 -23.816 1.00 62.25 92 GLY A N 1
ATOM 743 C CA . GLY A 1 92 ? 27.231 -3.174 -25.114 1.00 62.25 92 GLY A CA 1
ATOM 744 C C . GLY A 1 92 ? 25.697 -3.159 -25.020 1.00 62.25 92 GLY A C 1
ATOM 745 O O . GLY A 1 92 ? 25.029 -3.104 -26.046 1.00 62.25 92 GLY A O 1
ATOM 746 N N . ALA A 1 93 ? 25.124 -3.157 -23.810 1.00 60.94 93 ALA A N 1
ATOM 747 C CA . ALA A 1 93 ? 23.676 -3.181 -23.573 1.00 60.94 93 ALA A CA 1
ATOM 748 C C . ALA A 1 93 ? 23.027 -1.782 -23.505 1.00 60.94 93 ALA A C 1
ATOM 750 O O . ALA A 1 93 ? 21.835 -1.669 -23.219 1.00 60.94 93 ALA A O 1
ATOM 751 N N . SER A 1 94 ? 23.792 -0.712 -23.761 1.00 60.12 94 SER A N 1
ATOM 752 C CA . SER A 1 94 ? 23.295 0.675 -23.845 1.00 60.12 94 SER A CA 1
ATOM 753 C C . SER A 1 94 ? 22.084 0.808 -24.773 1.00 60.12 94 SER A C 1
ATOM 755 O O . SER A 1 94 ? 21.144 1.535 -24.459 1.00 60.12 94 SER A O 1
ATOM 757 N N . ASP A 1 95 ? 22.100 0.080 -25.889 1.00 66.25 95 ASP A N 1
ATOM 758 C CA . ASP A 1 95 ? 21.057 0.136 -26.913 1.00 66.25 95 ASP A CA 1
ATOM 759 C C . ASP A 1 95 ? 19.724 -0.443 -26.397 1.00 66.25 95 ASP A C 1
ATOM 761 O O . ASP A 1 95 ? 18.661 0.123 -26.627 1.00 66.25 95 ASP A O 1
ATOM 765 N N . CYS A 1 96 ? 19.761 -1.489 -25.561 1.00 70.38 96 CYS A N 1
ATOM 766 C CA . CYS A 1 96 ? 18.552 -2.104 -25.002 1.00 70.38 96 CYS A CA 1
ATOM 767 C C . CYS A 1 96 ? 17.730 -1.132 -24.135 1.00 70.38 96 CYS A C 1
ATOM 769 O O . CYS A 1 96 ? 16.505 -1.094 -24.244 1.00 70.38 96 CYS A O 1
ATOM 771 N N . TYR A 1 97 ? 18.377 -0.329 -23.282 1.00 70.25 97 TYR A N 1
ATOM 772 C CA . TYR A 1 97 ? 17.671 0.629 -22.418 1.00 70.25 97 TYR A CA 1
ATOM 773 C C . TYR A 1 97 ? 17.108 1.816 -23.201 1.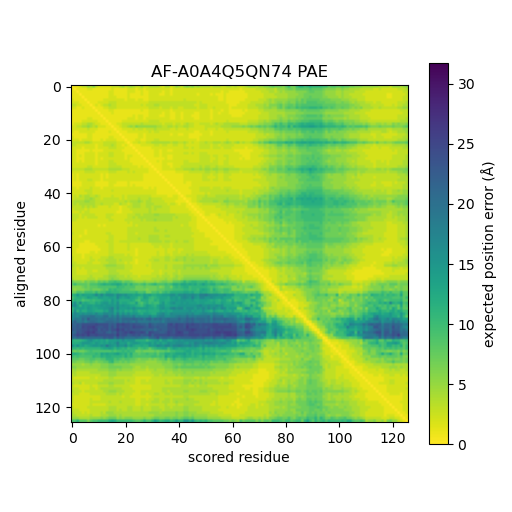00 70.25 97 TYR A C 1
ATOM 775 O O . TYR A 1 97 ? 16.023 2.301 -22.877 1.00 70.25 97 TYR A O 1
ATOM 783 N N . GLN A 1 98 ? 17.820 2.266 -24.237 1.00 71.88 98 GLN A N 1
ATOM 784 C CA . GLN A 1 98 ? 17.326 3.305 -25.135 1.00 71.88 98 GLN A CA 1
ATOM 785 C C . GLN A 1 98 ? 16.122 2.809 -25.944 1.00 71.88 98 GLN A C 1
ATOM 787 O O . GLN A 1 98 ? 15.089 3.474 -25.968 1.00 71.88 98 GLN A O 1
ATOM 792 N N . GLN A 1 99 ? 16.210 1.610 -26.525 1.00 77.62 99 GLN A N 1
ATOM 793 C CA . GLN A 1 99 ? 15.122 1.003 -27.292 1.00 77.62 99 GLN A CA 1
ATOM 794 C C . GLN A 1 99 ? 13.853 0.825 -26.458 1.00 77.62 99 GLN A C 1
ATOM 796 O O . GLN A 1 99 ? 12.758 1.117 -26.929 1.00 77.62 99 GLN A O 1
ATOM 801 N N . VAL A 1 100 ? 13.983 0.376 -25.208 1.00 78.06 100 VAL A N 1
ATOM 802 C CA . VAL A 1 100 ? 12.847 0.243 -24.283 1.00 78.06 100 VAL A CA 1
ATOM 803 C C . VAL A 1 100 ? 12.248 1.604 -23.925 1.00 78.06 100 VAL A C 1
ATOM 805 O O . VAL A 1 100 ? 11.031 1.709 -23.804 1.00 78.06 100 VAL A O 1
ATOM 808 N N . TYR A 1 101 ? 13.076 2.641 -23.781 1.00 77.88 101 TYR A N 1
ATOM 809 C CA . TYR A 1 101 ? 12.604 3.993 -23.487 1.00 77.88 101 TYR A CA 1
ATOM 810 C C . TYR A 1 101 ? 11.823 4.621 -24.649 1.00 77.88 101 TYR A C 1
ATOM 812 O O . TYR A 1 101 ? 10.836 5.317 -24.428 1.00 77.88 101 TYR A O 1
ATOM 820 N N . GLU A 1 102 ? 12.277 4.404 -25.884 1.00 82.12 102 GLU A N 1
ATOM 821 C CA . GLU A 1 102 ? 11.655 4.964 -27.090 1.00 82.12 102 GLU A CA 1
ATOM 822 C C . GLU A 1 102 ? 10.460 4.132 -27.588 1.00 82.12 102 GLU A C 1
ATOM 824 O O . GLU A 1 102 ? 9.607 4.637 -28.321 1.00 82.12 102 GLU A O 1
ATOM 829 N N . ALA A 1 103 ? 10.369 2.859 -27.195 1.00 86.69 103 ALA A N 1
ATOM 830 C CA . ALA A 1 103 ? 9.279 1.983 -27.592 1.00 86.69 103 ALA A CA 1
ATOM 831 C C . ALA A 1 103 ? 7.936 2.392 -26.965 1.00 86.69 103 ALA A C 1
ATOM 833 O O . ALA A 1 103 ? 7.833 2.727 -25.789 1.00 86.69 103 ALA A O 1
ATOM 834 N N . ALA A 1 104 ? 6.852 2.223 -27.729 1.00 89.44 104 ALA A N 1
ATOM 835 C CA . ALA A 1 104 ? 5.490 2.382 -27.208 1.00 89.44 104 ALA A CA 1
ATOM 836 C C . ALA A 1 104 ? 5.133 1.344 -26.122 1.00 89.44 104 ALA A C 1
ATOM 838 O O . ALA A 1 104 ? 4.237 1.570 -25.310 1.00 89.44 104 ALA A O 1
ATOM 839 N N . ARG A 1 105 ? 5.813 0.188 -26.118 1.00 91.69 105 ARG A N 1
ATOM 840 C CA . ARG A 1 105 ? 5.643 -0.869 -25.115 1.00 91.69 105 ARG A CA 1
ATOM 841 C C . ARG A 1 105 ? 6.632 -0.641 -23.964 1.00 91.69 105 ARG A C 1
ATOM 843 O O . ARG A 1 105 ? 7.831 -0.778 -24.206 1.00 91.69 105 ARG A O 1
ATOM 850 N N . PRO A 1 106 ? 6.162 -0.398 -22.728 1.00 90.06 106 PRO A N 1
ATOM 851 C CA . PRO A 1 106 ? 7.047 -0.165 -21.593 1.00 90.06 106 PRO A CA 1
ATOM 852 C C . PRO A 1 106 ? 7.726 -1.452 -21.113 1.00 90.06 106 PRO A C 1
ATOM 854 O O . PRO A 1 106 ? 7.275 -2.571 -21.387 1.00 90.06 106 PRO A O 1
ATOM 857 N N . GLU A 1 107 ? 8.784 -1.286 -20.320 1.00 90.00 107 GLU A N 1
ATOM 858 C CA . GLU A 1 107 ? 9.315 -2.366 -19.494 1.00 90.00 107 GLU A CA 1
ATOM 859 C C . GLU A 1 107 ? 8.350 -2.670 -18.348 1.00 90.00 107 GLU A C 1
ATOM 861 O O . GLU A 1 107 ? 7.953 -1.764 -17.612 1.00 90.00 107 GLU A O 1
ATOM 866 N N . LEU A 1 108 ? 8.025 -3.948 -18.166 1.00 93.56 108 LEU A N 1
ATOM 867 C CA . LEU A 1 108 ? 7.339 -4.467 -16.990 1.00 93.56 108 LEU A CA 1
ATOM 868 C C . LEU A 1 108 ? 8.049 -5.737 -16.539 1.00 93.56 108 LEU A C 1
ATOM 870 O O . LEU A 1 108 ? 8.303 -6.627 -17.350 1.00 93.56 108 LEU A O 1
ATOM 874 N N . PHE A 1 109 ? 8.348 -5.833 -15.249 1.00 94.62 109 PHE A N 1
ATOM 875 C CA . PHE A 1 109 ? 8.988 -7.010 -14.679 1.00 94.62 109 PHE A CA 1
ATOM 876 C C . PHE A 1 109 ? 8.389 -7.371 -13.323 1.00 94.62 109 PHE A C 1
ATOM 878 O O . PHE A 1 109 ? 7.989 -6.508 -12.533 1.00 94.62 109 PHE A O 1
ATOM 885 N N . PHE A 1 110 ? 8.347 -8.674 -13.050 1.00 97.44 110 PHE A N 1
ATOM 886 C CA . PHE A 1 110 ? 7.981 -9.198 -11.744 1.00 97.44 110 PHE A CA 1
ATOM 887 C C . PHE A 1 110 ? 9.043 -8.786 -10.724 1.00 97.44 110 PHE A C 1
ATOM 889 O O . PHE A 1 110 ? 10.229 -9.084 -10.889 1.00 97.44 110 PHE A O 1
ATOM 896 N N . LYS A 1 111 ? 8.627 -8.095 -9.663 1.00 96.81 111 LYS A N 1
ATOM 897 C CA . LYS A 1 111 ? 9.539 -7.600 -8.633 1.00 96.81 111 LYS A CA 1
ATOM 898 C C . LYS A 1 111 ? 9.600 -8.527 -7.430 1.00 96.81 111 LYS A C 1
ATOM 900 O O . LYS A 1 111 ? 10.698 -8.761 -6.928 1.00 96.81 111 LYS A O 1
ATOM 905 N N . SER A 1 112 ? 8.454 -8.972 -6.909 1.00 97.50 112 SER A N 1
ATOM 906 C CA . SER A 1 112 ? 8.438 -9.756 -5.670 1.00 97.50 112 SER A CA 1
ATOM 907 C C . SER A 1 112 ? 7.086 -10.381 -5.320 1.00 97.50 112 SER A C 1
ATOM 909 O O . SER A 1 112 ? 6.035 -9.880 -5.711 1.00 97.50 112 SER A O 1
ATOM 911 N N . LEU A 1 113 ? 7.124 -11.421 -4.481 1.00 97.44 113 LEU A N 1
ATOM 912 C CA . LEU A 1 113 ? 5.963 -11.927 -3.738 1.00 97.44 113 LEU A CA 1
ATOM 913 C C . LEU A 1 113 ? 5.758 -11.117 -2.438 1.00 97.44 113 LEU A C 1
ATOM 915 O O . LEU A 1 113 ? 6.740 -10.594 -1.900 1.00 97.44 113 LEU A O 1
ATOM 919 N N . PRO A 1 114 ? 4.536 -11.075 -1.865 1.00 96.06 114 PRO A N 1
ATOM 920 C CA . PRO A 1 114 ? 4.234 -10.277 -0.671 1.00 96.06 114 PRO A CA 1
ATOM 921 C C . PRO A 1 114 ? 5.175 -10.487 0.517 1.00 96.06 114 PRO A C 1
ATOM 923 O O . PRO A 1 114 ? 5.589 -9.531 1.164 1.00 96.06 114 PRO A O 1
ATOM 926 N N . HIS A 1 115 ? 5.553 -11.738 0.796 1.00 94.44 115 HIS A N 1
ATOM 927 C CA . HIS A 1 115 ? 6.360 -12.105 1.968 1.00 94.44 115 HIS A CA 1
ATOM 928 C C . HIS A 1 115 ? 7.815 -11.607 1.910 1.00 94.44 115 HIS A C 1
ATOM 930 O O . HIS A 1 115 ? 8.567 -11.794 2.861 1.00 94.44 115 HIS A O 1
ATOM 936 N N . ARG A 1 116 ? 8.227 -11.001 0.792 1.00 95.69 116 ARG A N 1
ATOM 937 C CA . ARG A 1 116 ? 9.552 -10.396 0.596 1.00 95.69 116 ARG A CA 1
ATOM 938 C C . ARG A 1 116 ? 9.509 -8.864 0.616 1.00 95.69 116 ARG A C 1
ATOM 940 O O . ARG A 1 116 ? 10.515 -8.230 0.313 1.00 95.69 116 ARG A O 1
ATOM 947 N N . ILE A 1 117 ? 8.353 -8.263 0.903 1.00 96.25 117 ILE A N 1
ATOM 948 C CA . ILE A 1 117 ? 8.181 -6.809 0.958 1.00 96.25 117 ILE A CA 1
ATOM 949 C C . ILE A 1 117 ? 8.379 -6.346 2.402 1.00 96.25 117 ILE A C 1
ATOM 951 O O . ILE A 1 117 ? 7.634 -6.751 3.290 1.00 96.25 117 ILE A O 1
ATOM 955 N N . ALA A 1 118 ? 9.364 -5.475 2.619 1.00 95.62 118 ALA A N 1
ATOM 956 C CA . ALA A 1 118 ? 9.600 -4.830 3.906 1.00 95.62 118 ALA A CA 1
ATOM 957 C C . ALA A 1 118 ? 8.652 -3.633 4.097 1.00 95.62 118 ALA A C 1
ATOM 959 O O . ALA A 1 118 ? 8.461 -2.821 3.186 1.00 95.62 118 ALA A O 1
ATOM 960 N N . ALA A 1 119 ? 8.057 -3.516 5.282 1.00 95.56 119 ALA A N 1
ATOM 961 C CA . ALA A 1 119 ? 7.268 -2.358 5.680 1.00 95.56 119 ALA A CA 1
ATOM 962 C C . ALA A 1 119 ? 8.154 -1.140 5.996 1.00 95.56 119 ALA A C 1
ATOM 964 O O . ALA A 1 119 ? 9.384 -1.202 6.038 1.00 95.56 119 ALA A O 1
ATOM 965 N N . HIS A 1 120 ? 7.521 0.003 6.264 1.00 95.25 120 HIS A N 1
ATOM 966 C CA . HIS A 1 120 ? 8.236 1.185 6.739 1.00 95.25 120 HIS A CA 1
ATOM 967 C C . HIS A 1 120 ? 9.032 0.863 8.018 1.00 95.25 120 HIS A C 1
ATOM 969 O O . HIS A 1 120 ? 8.463 0.351 8.979 1.00 95.25 120 HIS A O 1
ATOM 975 N N . LYS A 1 121 ? 10.328 1.212 8.023 1.00 95.00 121 LYS A N 1
ATOM 976 C CA . LYS A 1 121 ? 11.319 0.926 9.086 1.00 95.00 121 LYS A CA 1
ATOM 977 C C . LYS A 1 121 ? 11.705 -0.547 9.265 1.00 95.00 121 LYS A C 1
ATOM 979 O O . LYS A 1 121 ? 12.493 -0.836 10.162 1.00 95.00 121 LYS A O 1
ATOM 984 N N . GLU A 1 122 ? 11.211 -1.463 8.439 1.00 95.25 122 GLU A N 1
ATOM 985 C CA . GLU A 1 122 ? 11.735 -2.830 8.420 1.00 95.25 122 GLU A CA 1
ATOM 986 C C . GLU A 1 122 ? 13.044 -2.900 7.620 1.00 95.25 122 GLU A C 1
ATOM 988 O O . GLU A 1 122 ? 13.315 -2.078 6.742 1.00 95.25 122 GLU A O 1
ATOM 993 N N . THR A 1 123 ? 13.884 -3.877 7.955 1.00 96.56 123 THR A N 1
ATOM 994 C CA . THR A 1 123 ? 15.191 -4.074 7.325 1.00 96.56 123 THR A CA 1
ATOM 995 C C . THR A 1 123 ? 15.047 -4.535 5.877 1.00 96.56 123 THR A C 1
ATOM 997 O O . THR A 1 123 ? 14.268 -5.438 5.572 1.00 96.56 123 THR A O 1
ATOM 1000 N N . VAL A 1 124 ? 15.861 -3.955 4.995 1.00 96.12 124 VAL A N 1
ATOM 1001 C CA . VAL A 1 124 ? 16.098 -4.463 3.640 1.00 96.12 124 VAL A CA 1
ATOM 1002 C C . VAL A 1 124 ? 17.431 -5.205 3.604 1.00 96.12 124 VAL A C 1
ATOM 1004 O O . VAL A 1 124 ? 18.388 -4.788 4.254 1.00 96.12 124 VAL A O 1
ATOM 1007 N N . ASN A 1 125 ? 17.488 -6.304 2.856 1.00 91.81 125 ASN A N 1
ATOM 1008 C CA . ASN A 1 125 ? 18.701 -7.106 2.698 1.00 91.81 125 ASN A CA 1
ATOM 1009 C C . ASN A 1 125 ? 19.401 -6.734 1.382 1.00 91.81 125 ASN A C 1
ATOM 1011 O O . ASN A 1 125 ? 18.718 -6.445 0.395 1.00 91.81 125 ASN A O 1
ATOM 1015 N N . ILE A 1 126 ? 20.737 -6.740 1.392 1.00 88.00 126 ILE A N 1
ATOM 1016 C CA . ILE A 1 126 ? 21.611 -6.484 0.236 1.00 88.00 126 ILE A CA 1
ATOM 1017 C C . ILE A 1 126 ? 22.341 -7.777 -0.107 1.00 88.00 126 ILE A C 1
ATOM 1019 O O . ILE A 1 126 ? 22.837 -8.419 0.846 1.00 88.00 126 ILE A O 1
#